Protein AF-A0A0F9MNF4-F1 (afdb_monomer_lite)

InterPro domains:
  IPR012657 23S rRNA-intervening sequence protein [TIGR02436] (7-49)
  IPR036583 23S rRNA-intervening sequence superfamily [G3DSA:1.20.1440.60] (1-55)
  IPR036583 23S rRNA-intervening sequence superfamily [SSF158446] (2-51)

Secondary structure (DSSP, 8-state):
--HHHHHHHHHHHHHHHHHHHHHS-SSHHHHHHHHHHHHHHHHHHHHHHHHHHHHHHHHT----

pLDDT: mean 79.28, std 13.41, range [38.53, 90.88]

Foldseek 3Di:
DDLVVLLVVLVVQLVVLVVVLVPFPPDPVSVVVNVVSNVVSVVSNVVSVVVVVVVVVVVPPVDD

Organism: NCBI:txid412755

Structure (mmCIF, N/CA/C/O backbone):
data_AF-A0A0F9MNF4-F1
#
_entry.id   AF-A0A0F9MNF4-F1
#
loop_
_atom_site.group_PDB
_atom_site.id
_atom_site.type_symbol
_atom_site.label_atom_id
_atom_site.label_alt_id
_atom_site.label_comp_id
_atom_site.label_asym_id
_atom_site.label_entity_id
_atom_site.label_seq_id
_atom_site.pdbx_PDB_ins_code
_atom_site.Cartn_x
_atom_site.Cartn_y
_atom_site.Cartn_z
_atom_site.occupancy
_atom_site.B_iso_or_equiv
_atom_site.auth_seq_id
_atom_site.auth_comp_id
_atom_site.auth_asym_id
_atom_site.auth_atom_id
_atom_site.pdbx_PDB_model_num
ATOM 1 N N . MET A 1 1 ? 18.424 -8.706 -11.023 1.00 56.75 1 MET A N 1
ATOM 2 C CA . MET A 1 1 ? 17.160 -7.960 -10.809 1.00 56.75 1 MET A CA 1
ATOM 3 C C . MET A 1 1 ? 16.648 -7.477 -12.155 1.00 56.75 1 MET A C 1
ATOM 5 O O . MET A 1 1 ? 17.279 -6.608 -12.744 1.00 56.75 1 MET A O 1
ATOM 9 N N . ASN A 1 2 ? 15.571 -8.075 -12.671 1.00 81.19 2 ASN A N 1
ATOM 10 C CA . ASN A 1 2 ? 14.992 -7.688 -13.961 1.00 81.19 2 ASN A CA 1
ATOM 11 C C . ASN A 1 2 ? 13.929 -6.584 -13.781 1.00 81.19 2 ASN A C 1
ATOM 13 O O . ASN A 1 2 ? 13.363 -6.436 -12.693 1.00 81.19 2 ASN A O 1
ATOM 17 N N . LYS A 1 3 ? 13.6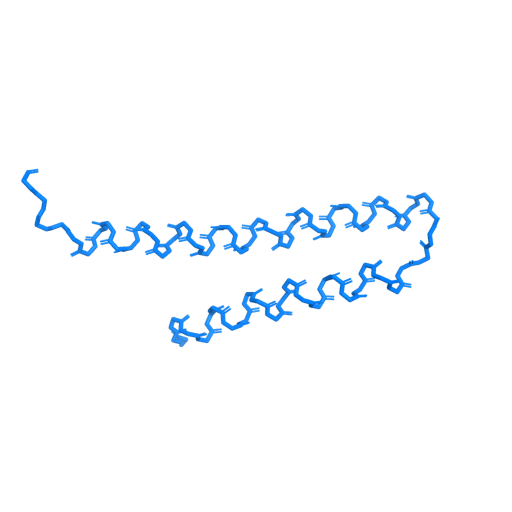50 -5.797 -14.829 1.00 76.56 3 LYS A N 1
ATOM 18 C CA . LYS A 1 3 ? 12.722 -4.651 -14.766 1.00 76.56 3 LYS A CA 1
ATOM 19 C C . LYS A 1 3 ? 11.329 -5.075 -14.299 1.00 76.56 3 LYS A C 1
ATOM 21 O O . LYS A 1 3 ? 10.769 -4.427 -13.416 1.00 76.56 3 LYS A O 1
ATOM 26 N N . ASP A 1 4 ? 10.819 -6.183 -14.828 1.00 80.94 4 ASP A N 1
ATOM 27 C CA . ASP A 1 4 ? 9.511 -6.743 -14.472 1.00 80.94 4 ASP A CA 1
ATOM 28 C C . ASP A 1 4 ? 9.431 -7.206 -13.021 1.00 80.94 4 ASP A C 1
ATOM 30 O O . ASP A 1 4 ? 8.406 -7.025 -12.363 1.00 80.94 4 ASP A O 1
ATOM 34 N N . GLU A 1 5 ? 10.532 -7.721 -12.479 1.00 83.88 5 GLU A N 1
ATOM 35 C CA . GLU A 1 5 ? 10.582 -8.146 -11.085 1.00 83.88 5 GLU A CA 1
ATOM 36 C C . GLU A 1 5 ? 10.529 -6.956 -10.133 1.00 83.88 5 GLU A C 1
ATOM 38 O O . GLU A 1 5 ? 9.785 -6.979 -9.153 1.00 83.88 5 GLU A O 1
ATOM 43 N N . LEU A 1 6 ? 11.241 -5.873 -10.454 1.00 82.06 6 LEU A N 1
ATOM 44 C CA . LEU A 1 6 ? 11.179 -4.646 -9.665 1.00 82.06 6 LEU A CA 1
ATOM 45 C C . LEU A 1 6 ? 9.763 -4.045 -9.712 1.00 82.06 6 LEU A C 1
ATOM 47 O O . LEU A 1 6 ? 9.209 -3.687 -8.679 1.00 82.06 6 LEU A O 1
ATOM 51 N N . LYS A 1 7 ? 9.124 -4.061 -10.888 1.00 81.38 7 LYS A N 1
ATOM 52 C CA . LYS A 1 7 ? 7.734 -3.624 -11.104 1.00 81.38 7 LYS A CA 1
ATOM 53 C C . LYS A 1 7 ? 6.737 -4.433 -10.270 1.00 81.38 7 LYS A C 1
ATOM 55 O O . LYS A 1 7 ? 5.839 -3.861 -9.647 1.00 81.38 7 LYS A O 1
ATOM 60 N N . LYS A 1 8 ? 6.907 -5.760 -10.239 1.00 86.62 8 LYS A N 1
A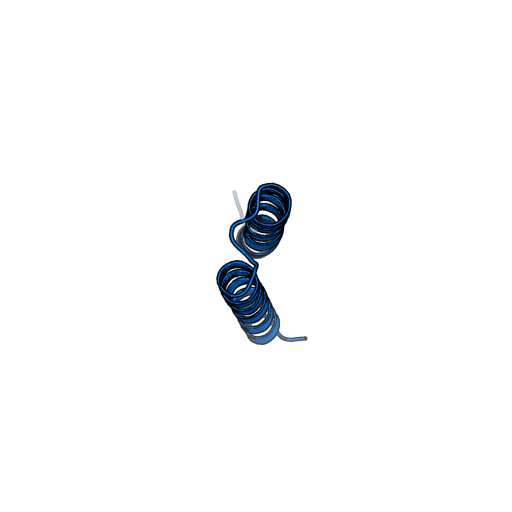TOM 61 C CA . LYS A 1 8 ? 6.094 -6.683 -9.439 1.00 86.62 8 LYS A CA 1
ATOM 62 C C . LYS A 1 8 ? 6.301 -6.433 -7.947 1.00 86.62 8 LYS A C 1
ATOM 64 O O . LYS A 1 8 ? 5.329 -6.207 -7.235 1.00 86.62 8 LYS A O 1
ATOM 69 N N . ARG A 1 9 ? 7.556 -6.332 -7.496 1.00 86.25 9 ARG A N 1
ATOM 70 C CA . ARG A 1 9 ? 7.908 -6.048 -6.096 1.00 86.25 9 ARG A CA 1
ATOM 71 C C . ARG A 1 9 ? 7.348 -4.717 -5.601 1.00 86.25 9 ARG A C 1
ATOM 73 O O . ARG A 1 9 ? 6.872 -4.665 -4.470 1.00 86.25 9 ARG A O 1
ATOM 80 N N . THR A 1 10 ? 7.368 -3.661 -6.416 1.00 86.56 10 THR A N 1
ATOM 81 C CA . THR A 1 10 ? 6.795 -2.361 -6.036 1.00 86.56 10 THR A CA 1
ATOM 82 C C . THR A 1 10 ? 5.274 -2.433 -5.904 1.00 86.56 10 THR A C 1
ATOM 84 O O . THR A 1 10 ? 4.730 -1.915 -4.933 1.00 86.56 10 THR A O 1
ATOM 87 N N . LYS A 1 11 ? 4.584 -3.137 -6.814 1.00 84.50 11 LYS A N 1
ATOM 88 C CA . LYS A 1 11 ? 3.135 -3.380 -6.701 1.00 84.50 11 LYS A CA 1
ATOM 89 C C . LYS A 1 11 ? 2.784 -4.203 -5.460 1.00 84.50 11 LYS A C 1
ATOM 91 O O . LYS A 1 11 ? 1.900 -3.810 -4.703 1.00 84.50 11 LYS A O 1
ATOM 96 N N . ASP A 1 12 ? 3.498 -5.301 -5.224 1.00 89.06 12 ASP A N 1
ATOM 97 C CA . ASP A 1 12 ? 3.313 -6.152 -4.042 1.00 89.06 12 ASP A CA 1
ATOM 98 C C . ASP A 1 12 ? 3.595 -5.402 -2.737 1.00 89.06 12 ASP A C 1
ATOM 100 O O . ASP A 1 12 ? 2.947 -5.636 -1.717 1.00 89.06 12 ASP A O 1
ATOM 104 N N . PHE A 1 13 ? 4.565 -4.488 -2.739 1.00 87.25 13 PHE A N 1
ATOM 105 C CA . PHE A 1 13 ? 4.832 -3.616 -1.602 1.00 87.25 13 PHE A CA 1
ATOM 106 C C . PHE A 1 13 ? 3.641 -2.696 -1.309 1.00 87.25 13 PHE A C 1
ATOM 108 O O . PHE A 1 13 ? 3.114 -2.733 -0.198 1.00 87.25 13 PHE A O 1
ATOM 115 N N . THR A 1 14 ? 3.142 -1.960 -2.308 1.00 87.00 14 THR A N 1
ATOM 116 C CA . THR A 1 14 ? 1.964 -1.093 -2.137 1.00 87.00 14 THR A CA 1
ATOM 117 C C . THR A 1 14 ? 0.746 -1.886 -1.662 1.00 87.00 14 THR A C 1
ATOM 119 O O . THR A 1 14 ? 0.048 -1.459 -0.745 1.00 87.00 14 THR A O 1
ATOM 122 N N . HIS A 1 15 ? 0.513 -3.072 -2.227 1.00 88.75 15 HIS A N 1
ATOM 123 C CA . HIS A 1 15 ? -0.633 -3.904 -1.871 1.00 88.75 15 HIS A CA 1
ATOM 124 C C . HIS A 1 15 ? -0.556 -4.420 -0.424 1.00 88.75 15 HIS A C 1
ATOM 126 O O . HIS A 1 15 ? -1.560 -4.426 0.290 1.00 88.75 15 HIS A O 1
ATOM 132 N N . ARG A 1 16 ? 0.641 -4.785 0.053 1.00 90.25 16 ARG A N 1
ATOM 133 C CA . ARG A 1 16 ? 0.869 -5.154 1.459 1.00 90.25 16 ARG A CA 1
ATOM 134 C C . ARG A 1 16 ? 0.646 -3.984 2.410 1.00 90.25 16 ARG A C 1
ATOM 136 O O . ARG A 1 16 ? 0.036 -4.178 3.456 1.00 90.25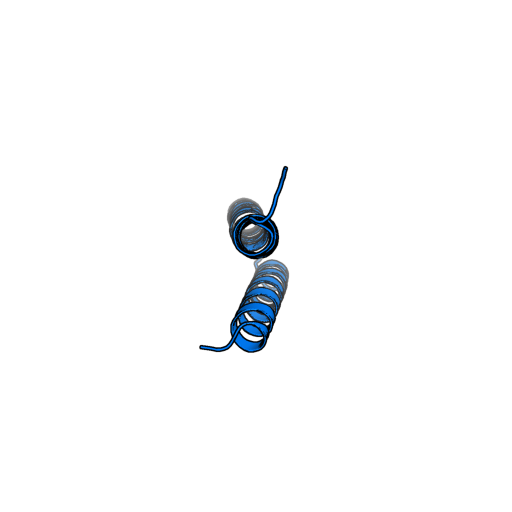 16 ARG A O 1
ATOM 143 N N . CYS A 1 17 ? 1.074 -2.780 2.041 1.00 87.81 17 CYS A N 1
ATOM 144 C CA . CYS A 1 17 ? 0.848 -1.588 2.855 1.00 87.81 17 CYS A CA 1
ATOM 145 C C . CYS A 1 17 ? -0.641 -1.233 2.965 1.00 87.81 17 CYS A C 1
ATOM 147 O O . CYS A 1 17 ? -1.104 -0.901 4.052 1.00 87.81 17 CYS A O 1
ATOM 149 N N . VAL A 1 18 ? -1.416 -1.385 1.886 1.00 86.44 18 VAL A N 1
ATOM 150 C CA . VAL A 1 18 ? -2.880 -1.212 1.929 1.00 86.44 18 VAL A CA 1
ATOM 151 C C . VAL A 1 18 ? -3.534 -2.263 2.825 1.00 86.44 18 VAL A C 1
ATOM 153 O O . VAL A 1 18 ? -4.380 -1.921 3.645 1.00 86.44 18 VAL A O 1
ATOM 156 N N . LYS A 1 19 ? -3.116 -3.531 2.735 1.00 89.56 19 LYS A N 1
ATOM 157 C CA . LYS A 1 19 ? -3.620 -4.575 3.639 1.00 89.56 19 LYS A CA 1
ATOM 158 C C . LYS A 1 19 ? -3.308 -4.252 5.098 1.00 89.56 19 LYS A C 1
ATOM 160 O O . LYS A 1 19 ? -4.217 -4.292 5.914 1.00 89.56 19 LYS A O 1
ATOM 165 N N . LEU A 1 20 ? -2.073 -3.863 5.416 1.00 87.56 20 LEU A N 1
ATOM 166 C CA . LEU A 1 20 ? -1.676 -3.474 6.774 1.00 87.56 20 LEU A CA 1
ATOM 167 C C . LEU A 1 20 ? -2.511 -2.297 7.305 1.00 87.56 20 LEU A C 1
ATOM 169 O O . LEU A 1 20 ? -2.965 -2.330 8.444 1.00 87.56 20 LEU A O 1
ATOM 173 N N . ALA A 1 21 ? -2.768 -1.298 6.459 1.00 86.00 21 ALA A N 1
ATOM 174 C CA . ALA A 1 21 ? -3.623 -0.158 6.779 1.00 86.00 21 ALA A CA 1
ATOM 175 C C . ALA A 1 21 ? -5.072 -0.555 7.124 1.00 86.00 21 ALA A C 1
ATOM 177 O O . ALA A 1 21 ? -5.701 0.104 7.946 1.00 86.00 21 ALA A O 1
ATOM 178 N N . ILE A 1 22 ? -5.602 -1.626 6.523 1.00 85.62 22 ILE A N 1
ATOM 179 C CA . ILE A 1 22 ? -6.966 -2.117 6.782 1.00 85.62 22 ILE A CA 1
ATOM 180 C C . ILE A 1 22 ? -7.065 -2.840 8.133 1.00 85.62 22 ILE A C 1
ATOM 182 O O . ILE A 1 22 ? -8.099 -2.749 8.791 1.00 85.62 22 ILE A O 1
ATOM 186 N N . VAL A 1 23 ? -6.008 -3.545 8.556 1.00 90.06 23 VAL A N 1
ATOM 187 C CA . VAL A 1 23 ? -5.991 -4.276 9.840 1.00 90.06 23 VAL A CA 1
ATOM 188 C C . VAL A 1 23 ? -5.724 -3.344 11.029 1.00 90.06 23 VAL A C 1
ATOM 190 O O . VAL A 1 23 ? -6.029 -3.690 12.169 1.00 90.06 23 VAL A O 1
ATOM 193 N N . LEU A 1 24 ? -5.163 -2.154 10.792 1.00 86.50 24 LEU A N 1
ATOM 194 C CA . LEU A 1 24 ? -4.862 -1.208 11.863 1.00 86.50 24 LEU A CA 1
ATOM 195 C C . LEU A 1 24 ? -6.147 -0.740 12.580 1.00 86.50 24 LEU A C 1
ATOM 197 O O . LEU A 1 24 ? -7.129 -0.371 11.926 1.00 86.50 24 LEU A O 1
ATOM 201 N N . PRO A 1 25 ? -6.153 -0.691 13.926 1.00 84.94 25 PRO A N 1
ATOM 202 C CA . PRO A 1 25 ? -7.305 -0.210 14.675 1.00 84.94 25 PRO A CA 1
ATOM 203 C C . PRO A 1 25 ? -7.584 1.260 14.335 1.00 84.94 25 PRO A C 1
ATOM 205 O O . PRO A 1 25 ? -6.663 2.068 14.205 1.00 84.94 25 PRO A O 1
ATOM 208 N N . LYS A 1 26 ? -8.866 1.634 14.225 1.00 83.81 26 LYS A N 1
ATOM 209 C CA . LYS A 1 26 ? -9.319 2.991 13.844 1.00 83.81 26 LYS A CA 1
ATOM 210 C C . LYS A 1 26 ? -9.143 4.037 14.962 1.00 83.81 26 LYS A C 1
ATOM 212 O O . LYS A 1 26 ? -9.986 4.916 15.136 1.00 83.81 26 LYS A O 1
ATOM 217 N N . THR A 1 27 ? -8.050 3.957 15.715 1.00 90.88 27 THR A N 1
ATOM 218 C CA . THR A 1 27 ? -7.637 4.956 16.707 1.00 90.88 27 THR A CA 1
ATOM 219 C C . THR A 1 27 ? -6.987 6.158 16.016 1.00 90.88 27 THR A C 1
ATOM 221 O O . THR A 1 27 ? -6.617 6.091 14.842 1.00 90.88 27 THR A O 1
ATOM 224 N N . GLN A 1 28 ? -6.830 7.279 16.727 1.00 85.94 28 GLN A N 1
ATOM 225 C CA . GLN A 1 28 ? -6.152 8.467 16.183 1.00 85.94 28 GLN A CA 1
ATOM 226 C C . GLN A 1 28 ? -4.718 8.147 15.733 1.00 85.94 28 GLN A C 1
ATOM 228 O O . GLN A 1 28 ? -4.311 8.526 14.636 1.00 85.94 28 GLN A O 1
ATOM 233 N N . LEU A 1 29 ? -3.995 7.352 16.528 1.00 86.50 29 LEU A N 1
ATOM 234 C CA . LEU A 1 29 ? -2.666 6.852 16.174 1.00 86.50 29 LEU A CA 1
ATOM 235 C C . LEU A 1 29 ? -2.709 5.938 14.945 1.00 86.50 29 LEU A C 1
ATOM 237 O O . LEU A 1 29 ? -1.912 6.115 14.025 1.00 86.50 29 LEU A O 1
ATOM 241 N N . GLY A 1 30 ? -3.671 5.012 14.881 1.00 88.06 30 GLY A N 1
ATOM 242 C CA . GLY A 1 30 ? -3.818 4.109 13.740 1.00 88.06 30 GLY A CA 1
ATOM 243 C C . GLY A 1 30 ? -4.101 4.849 12.430 1.00 88.06 30 GLY A C 1
ATOM 244 O O . GLY A 1 30 ? -3.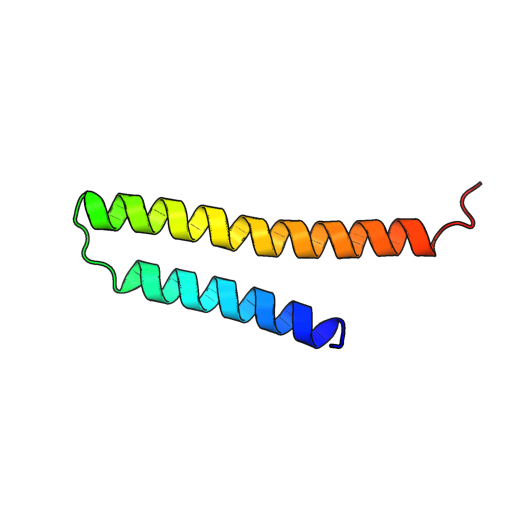498 4.545 11.400 1.00 88.06 30 GLY A O 1
ATOM 245 N N . LYS A 1 31 ? -4.940 5.892 12.465 1.00 87.50 31 LYS A N 1
ATOM 246 C CA . LYS A 1 31 ? -5.186 6.773 11.310 1.00 87.50 31 LYS A CA 1
ATOM 247 C C . LYS A 1 31 ? -3.926 7.528 10.890 1.00 87.50 31 LYS A C 1
ATOM 249 O O . LYS A 1 31 ? -3.648 7.621 9.695 1.00 87.50 31 LYS A O 1
ATOM 254 N N . HIS A 1 32 ? -3.154 8.031 11.853 1.00 90.06 32 HIS A N 1
ATOM 255 C CA . HIS A 1 32 ? -1.924 8.766 11.570 1.00 90.06 32 HIS A CA 1
ATOM 256 C C . HIS A 1 32 ? -0.871 7.870 10.903 1.00 90.06 32 HIS A C 1
ATOM 258 O O . HIS A 1 32 ? -0.334 8.216 9.850 1.00 90.06 32 HIS A O 1
ATOM 264 N N . ILE A 1 33 ? -0.654 6.671 11.452 1.00 88.88 33 ILE A N 1
ATOM 265 C CA . ILE A 1 33 ? 0.262 5.668 10.892 1.00 88.88 33 ILE A CA 1
ATOM 266 C C . ILE A 1 33 ? -0.202 5.238 9.498 1.00 88.88 33 ILE A C 1
ATOM 268 O O . ILE A 1 33 ? 0.602 5.193 8.571 1.00 88.88 33 ILE A O 1
ATOM 272 N N . THR A 1 34 ? -1.500 4.991 9.318 1.00 89.56 34 THR A N 1
ATOM 273 C CA . THR A 1 34 ? -2.079 4.615 8.021 1.00 89.56 34 THR A CA 1
ATOM 274 C C . THR A 1 34 ? -1.847 5.688 6.957 1.00 89.56 34 THR A C 1
ATOM 276 O O . THR A 1 34 ? -1.416 5.374 5.847 1.00 89.56 34 THR A O 1
ATOM 279 N N . GLY A 1 35 ? -2.069 6.963 7.290 1.00 88.38 35 GLY A N 1
ATOM 280 C CA . GLY A 1 35 ? -1.829 8.077 6.370 1.00 88.38 35 GLY A CA 1
ATOM 281 C C . GLY A 1 35 ? -0.362 8.192 5.944 1.00 88.38 35 GLY A C 1
ATOM 282 O O . GLY A 1 35 ? -0.077 8.366 4.756 1.00 88.38 35 GLY A O 1
ATOM 283 N N . GLN A 1 36 ? 0.570 8.033 6.889 1.00 90.69 36 GLN A N 1
ATOM 284 C CA . GLN A 1 36 ? 2.008 8.024 6.596 1.00 90.69 36 GLN A CA 1
ATOM 285 C C . GLN A 1 36 ? 2.397 6.818 5.730 1.00 90.69 36 GLN A C 1
ATOM 287 O O . GLN A 1 36 ? 3.080 6.968 4.716 1.00 90.69 36 GLN A O 1
ATOM 292 N N . LEU A 1 37 ? 1.894 5.629 6.069 1.00 88.88 37 LEU A N 1
ATOM 293 C CA . LEU A 1 37 ? 2.172 4.389 5.349 1.00 88.88 37 LEU A CA 1
ATOM 294 C C . LEU A 1 37 ? 1.716 4.470 3.883 1.00 88.88 37 LEU A C 1
ATOM 296 O O . LEU A 1 37 ? 2.473 4.103 2.981 1.00 88.88 37 LEU A O 1
ATOM 300 N N . ILE A 1 38 ? 0.512 4.990 3.626 1.00 86.31 38 ILE A N 1
ATOM 301 C CA . ILE A 1 38 ? -0.028 5.147 2.267 1.00 86.31 38 ILE A CA 1
ATOM 302 C C . ILE A 1 38 ? 0.796 6.160 1.457 1.00 86.31 38 ILE A C 1
ATOM 304 O O . ILE A 1 38 ? 1.143 5.882 0.302 1.00 86.31 38 ILE A O 1
ATOM 308 N N . ARG A 1 39 ? 1.165 7.306 2.049 1.00 86.00 39 ARG A N 1
ATOM 309 C CA . ARG A 1 39 ? 1.997 8.328 1.386 1.00 86.00 39 ARG A CA 1
ATOM 310 C C . ARG A 1 39 ? 3.361 7.779 0.978 1.00 86.00 39 ARG A C 1
ATOM 312 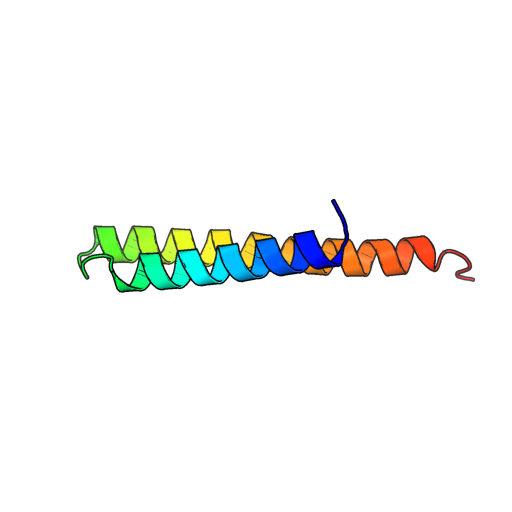O O . ARG A 1 39 ? 3.734 7.878 -0.193 1.00 86.00 39 ARG A O 1
ATOM 319 N N . CYS A 1 40 ? 4.072 7.150 1.910 1.00 87.44 40 CYS A N 1
ATOM 320 C CA . CYS A 1 40 ? 5.388 6.572 1.644 1.00 87.44 40 CYS A CA 1
ATOM 321 C C . CYS A 1 40 ? 5.313 5.461 0.585 1.00 87.44 40 CYS A C 1
ATOM 323 O O . CYS A 1 40 ? 6.129 5.425 -0.334 1.00 87.44 40 CYS A O 1
ATOM 325 N N . SER A 1 41 ? 4.290 4.604 0.646 1.00 85.56 41 SER A N 1
ATOM 326 C CA . SER A 1 41 ? 4.112 3.500 -0.309 1.00 85.56 41 SER A CA 1
ATOM 327 C C . SER A 1 41 ? 3.840 3.972 -1.735 1.00 85.56 41 SER A C 1
ATOM 329 O O . SER A 1 41 ? 4.335 3.380 -2.696 1.00 85.56 41 SER A O 1
ATOM 331 N N . THR A 1 42 ? 3.071 5.050 -1.883 1.00 83.81 42 THR A N 1
ATOM 332 C CA . THR A 1 42 ? 2.731 5.624 -3.192 1.00 83.81 42 THR A CA 1
ATOM 333 C C . THR A 1 42 ? 3.931 6.341 -3.815 1.00 83.81 42 THR A C 1
ATOM 335 O O . THR A 1 42 ? 4.148 6.235 -5.022 1.00 83.81 42 THR A O 1
ATOM 338 N N . SER A 1 43 ? 4.764 6.995 -2.996 1.00 84.31 43 SER A N 1
ATOM 339 C CA . SER A 1 43 ? 6.008 7.639 -3.442 1.00 84.31 43 SER A CA 1
ATOM 340 C C . SER A 1 43 ? 6.971 6.649 -4.113 1.00 84.31 43 SER A C 1
ATOM 342 O O . SER A 1 43 ? 7.522 6.943 -5.172 1.00 84.31 43 SER A O 1
ATOM 344 N N . VAL A 1 44 ? 7.107 5.426 -3.582 1.00 83.50 44 VAL A N 1
ATOM 345 C CA . VAL A 1 44 ? 7.959 4.381 -4.186 1.00 83.50 44 VAL A CA 1
ATOM 346 C C . VAL A 1 44 ? 7.453 3.968 -5.575 1.00 83.50 44 VAL A C 1
ATOM 348 O O . VAL A 1 44 ? 8.243 3.849 -6.512 1.00 83.50 44 VAL A O 1
ATOM 351 N N . ALA A 1 45 ? 6.139 3.786 -5.736 1.00 82.12 45 ALA A N 1
ATOM 352 C CA . ALA A 1 45 ? 5.538 3.453 -7.028 1.00 82.12 45 ALA A CA 1
ATOM 353 C C . ALA A 1 45 ? 5.686 4.591 -8.053 1.00 82.12 45 ALA A C 1
ATOM 355 O O . ALA A 1 45 ? 6.018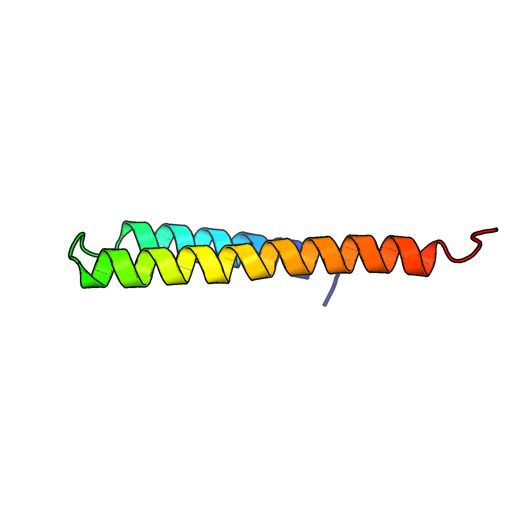 4.337 -9.215 1.00 82.12 45 ALA A O 1
ATOM 356 N N . ALA A 1 46 ? 5.494 5.840 -7.616 1.00 82.75 46 ALA A N 1
ATOM 357 C CA . ALA A 1 46 ? 5.694 7.025 -8.442 1.00 82.75 46 ALA A CA 1
ATOM 358 C C . ALA A 1 46 ? 7.162 7.169 -8.879 1.00 82.75 46 ALA A C 1
ATOM 360 O O . ALA A 1 46 ? 7.429 7.295 -10.071 1.00 82.75 46 ALA A O 1
ATOM 361 N N . ASN A 1 47 ? 8.115 7.044 -7.951 1.00 83.00 47 ASN A N 1
ATOM 362 C CA . ASN A 1 47 ? 9.548 7.128 -8.242 1.00 83.00 47 ASN A CA 1
ATOM 363 C C . ASN A 1 47 ? 10.017 6.028 -9.194 1.00 83.00 47 ASN A C 1
ATOM 365 O O . ASN A 1 47 ? 10.775 6.297 -10.125 1.00 83.00 47 ASN A O 1
ATOM 369 N N . TYR A 1 48 ? 9.526 4.798 -9.024 1.00 81.12 48 TYR A N 1
ATOM 370 C CA . TYR A 1 48 ? 9.823 3.715 -9.957 1.00 81.12 48 TYR A CA 1
ATOM 371 C C . TYR A 1 48 ? 9.310 4.026 -11.376 1.00 81.12 48 TYR A C 1
ATOM 373 O O . TYR A 1 48 ? 10.017 3.796 -12.364 1.00 81.12 48 TYR A O 1
ATOM 381 N N . ARG A 1 49 ? 8.103 4.597 -11.495 1.00 79.56 49 ARG A N 1
ATOM 382 C CA . ARG A 1 49 ? 7.536 5.018 -12.784 1.00 79.56 49 ARG A CA 1
ATOM 383 C C . ARG A 1 49 ? 8.352 6.149 -13.412 1.00 79.56 49 ARG A C 1
ATOM 385 O O . ARG A 1 49 ? 8.698 6.041 -14.586 1.00 79.56 49 ARG A O 1
ATOM 392 N N . SER A 1 50 ? 8.708 7.173 -12.640 1.00 81.75 50 SER A N 1
ATOM 393 C CA . SER A 1 50 ? 9.545 8.290 -13.094 1.00 81.75 50 SER A CA 1
ATOM 394 C C . SER A 1 50 ? 10.931 7.828 -13.539 1.00 81.75 50 SER A C 1
ATOM 396 O O . SER A 1 50 ? 11.401 8.248 -14.589 1.00 81.75 50 SER A O 1
ATOM 398 N N . CYS A 1 51 ? 11.559 6.897 -12.817 1.00 80.38 51 CYS A N 1
ATOM 399 C CA . CYS A 1 51 ? 12.833 6.297 -13.216 1.00 80.38 51 CYS A CA 1
ATOM 400 C C . CYS A 1 51 ? 12.714 5.523 -14.540 1.00 80.38 51 CYS A C 1
ATOM 402 O O . CYS A 1 51 ? 13.571 5.651 -15.413 1.00 80.38 51 CYS A O 1
ATOM 404 N N . CYS A 1 52 ? 11.627 4.767 -14.736 1.00 76.62 52 CYS A N 1
ATOM 405 C CA . CYS A 1 52 ? 11.372 4.080 -16.003 1.00 76.62 52 CYS A CA 1
ATOM 406 C C . CYS A 1 52 ? 11.170 5.057 -17.172 1.00 76.62 52 CYS A C 1
ATOM 408 O O . CYS A 1 52 ? 11.687 4.800 -18.258 1.00 76.62 52 CYS A O 1
ATOM 410 N N . LEU A 1 53 ? 10.450 6.162 -16.951 1.00 75.31 53 LEU A N 1
ATOM 411 C CA . LEU A 1 53 ? 10.240 7.219 -17.947 1.00 75.31 53 LEU A CA 1
ATOM 412 C C . LEU A 1 53 ? 11.546 7.963 -18.262 1.00 75.31 53 LEU A C 1
ATOM 414 O O . LEU A 1 53 ? 11.882 8.148 -19.429 1.00 75.31 53 LEU A O 1
ATOM 418 N N . GLY A 1 54 ? 12.330 8.307 -17.238 1.00 72.31 54 GLY A N 1
ATOM 419 C CA . GLY A 1 54 ? 13.643 8.934 -17.388 1.00 72.31 54 GLY A CA 1
ATOM 420 C C . GLY A 1 54 ? 14.652 8.033 -18.103 1.00 72.31 54 GLY A C 1
ATOM 421 O O . GLY A 1 54 ? 15.392 8.502 -18.959 1.00 72.31 54 GLY A O 1
ATOM 422 N N . GLN A 1 55 ? 14.641 6.722 -17.839 1.00 61.81 55 GLN A N 1
ATOM 423 C CA . GLN A 1 55 ? 15.459 5.764 -18.590 1.00 61.81 55 GLN A CA 1
ATOM 424 C C . GLN A 1 55 ? 15.029 5.626 -20.049 1.00 61.81 55 GLN A C 1
ATOM 426 O O . GLN A 1 55 ? 15.893 5.414 -20.895 1.00 61.81 55 GLN A O 1
ATOM 431 N N . LEU A 1 56 ? 13.730 5.718 -20.354 1.00 55.62 56 LEU A N 1
ATOM 432 C CA . LEU A 1 56 ? 13.259 5.728 -21.740 1.00 55.62 56 LEU A CA 1
ATOM 433 C C . LEU A 1 56 ? 13.772 6.983 -22.461 1.00 55.62 56 LEU A C 1
ATOM 435 O O . LEU A 1 56 ? 14.326 6.869 -23.548 1.00 55.62 56 LEU A O 1
ATOM 439 N N . CYS A 1 57 ? 13.686 8.144 -21.805 1.00 49.16 57 CYS A N 1
ATOM 440 C CA . CYS A 1 57 ? 14.201 9.414 -22.315 1.00 49.16 57 CYS A CA 1
ATOM 441 C C . CYS A 1 57 ? 15.729 9.382 -22.521 1.00 49.16 57 CYS A C 1
ATOM 443 O O . CYS A 1 57 ? 16.230 9.789 -23.563 1.00 49.16 57 CYS A O 1
ATOM 445 N N . CYS A 1 58 ? 16.485 8.802 -21.581 1.00 49.66 58 CYS A N 1
ATOM 446 C CA . CYS A 1 58 ? 17.936 8.653 -21.718 1.00 49.66 58 CYS A CA 1
ATOM 447 C C . CYS A 1 58 ? 18.356 7.599 -22.756 1.00 49.66 58 CYS A C 1
ATOM 449 O O . CYS A 1 58 ? 19.392 7.777 -23.390 1.00 49.66 58 CYS A O 1
ATOM 451 N N . LYS A 1 59 ? 17.584 6.519 -22.959 1.00 50.91 59 LYS A N 1
ATOM 452 C CA . LYS A 1 59 ? 17.834 5.553 -24.048 1.00 50.91 59 LYS A CA 1
ATOM 453 C C . LYS A 1 59 ? 17.444 6.099 -25.422 1.00 50.91 59 LYS A C 1
ATOM 455 O O . LYS A 1 59 ? 18.027 5.675 -26.410 1.00 50.91 59 LYS A O 1
ATOM 460 N N . ALA A 1 60 ? 16.506 7.039 -25.475 1.00 52.34 60 ALA A N 1
ATOM 461 C CA . ALA A 1 60 ? 16.107 7.749 -26.683 1.00 52.34 60 ALA A CA 1
ATOM 462 C C . ALA A 1 60 ? 17.020 8.948 -27.014 1.00 52.34 60 ALA A C 1
ATOM 464 O O . ALA A 1 60 ? 16.650 9.774 -27.842 1.00 52.34 60 ALA A O 1
ATOM 465 N N . LYS A 1 61 ? 18.226 9.049 -26.425 1.00 49.50 61 LYS A N 1
ATOM 466 C CA . LYS A 1 61 ? 19.252 10.033 -26.818 1.00 49.50 61 LYS A CA 1
ATOM 467 C C . LYS A 1 61 ? 19.916 9.672 -28.160 1.00 49.50 61 LYS A C 1
ATOM 469 O O . LYS A 1 61 ? 21.123 9.500 -28.256 1.00 49.50 61 LYS A O 1
ATOM 474 N N . HIS A 1 62 ? 19.098 9.575 -29.197 1.00 47.81 62 HIS A N 1
ATOM 475 C CA . HIS A 1 62 ? 19.338 10.289 -30.443 1.00 47.81 62 HIS A CA 1
ATOM 476 C C . HIS A 1 62 ? 18.150 11.251 -30.561 1.00 47.81 62 HIS A C 1
ATOM 478 O O . HIS A 1 62 ? 17.170 10.990 -31.251 1.00 47.81 62 HIS A O 1
ATOM 484 N N . CYS A 1 63 ? 18.172 12.280 -29.718 1.00 38.53 63 CYS A N 1
ATOM 485 C CA . CYS A 1 63 ? 17.223 13.383 -29.775 1.00 38.53 63 CYS A CA 1
ATOM 486 C C . CYS A 1 63 ? 17.911 14.488 -30.595 1.00 38.53 63 CYS A C 1
ATOM 488 O O . CYS A 1 63 ? 19.111 14.674 -30.365 1.00 38.53 63 CYS A O 1
ATOM 490 N N . PRO A 1 64 ? 17.226 15.144 -31.552 1.00 54.03 64 PRO A N 1
ATOM 491 C CA . PRO A 1 64 ? 17.769 16.308 -32.255 1.00 54.03 64 PRO A CA 1
ATOM 492 C C . PRO A 1 64 ? 18.178 17.427 -31.289 1.00 54.03 64 PRO A C 1
ATOM 494 O O . PRO A 1 64 ? 17.598 17.492 -30.176 1.00 54.03 64 PRO A O 1
#

Sequence (64 aa):
MNKDELKKRTKDFTHRCVKLAIVLPKTQLGKHITGQLIRCSTSVAANYRSCCLGQLCCKAKHCP

Radius of gyration: 16.19 Å; chains: 1; bounding box: 29×24×49 Å